Protein AF-A0A800MV91-F1 (afdb_monomer_lite)

pLDDT: mean 86.04, std 10.9, range [46.56, 94.75]

Structure (mmCIF, N/CA/C/O backbone):
data_AF-A0A800MV91-F1
#
_entry.id   AF-A0A800MV91-F1
#
loop_
_atom_site.group_PDB
_atom_site.id
_atom_site.type_symbol
_atom_site.label_atom_id
_atom_site.label_alt_id
_atom_site.label_comp_id
_atom_site.label_asym_id
_atom_site.label_entity_id
_atom_site.label_seq_id
_atom_site.pdbx_PDB_ins_code
_atom_site.Cartn_x
_atom_site.Cartn_y
_atom_site.Cartn_z
_atom_site.occupancy
_atom_site.B_iso_or_equiv
_atom_site.auth_seq_id
_atom_site.auth_comp_id
_atom_site.auth_asym_id
_atom_site.auth_atom_id
_atom_site.pdbx_PDB_model_num
ATOM 1 N N . MET A 1 1 ? 5.582 0.892 13.368 1.00 46.56 1 MET A N 1
ATOM 2 C CA . MET A 1 1 ? 4.915 1.928 12.549 1.00 46.56 1 MET A CA 1
ATOM 3 C C . MET A 1 1 ? 3.590 2.241 13.225 1.00 46.56 1 MET A C 1
ATOM 5 O O . MET A 1 1 ? 2.823 1.312 13.432 1.00 46.56 1 MET A O 1
ATOM 9 N N . LYS A 1 2 ? 3.365 3.481 13.675 1.00 47.56 2 LYS A N 1
ATOM 10 C CA . LYS A 1 2 ? 2.127 3.893 14.357 1.00 47.56 2 LYS A CA 1
ATOM 11 C C . LYS A 1 2 ? 1.299 4.731 13.379 1.00 47.56 2 LYS A C 1
ATOM 13 O O . LYS A 1 2 ? 1.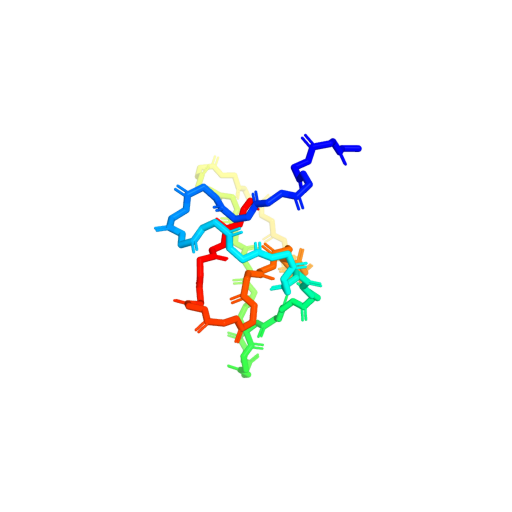359 5.952 13.391 1.00 47.56 2 LYS A O 1
ATOM 18 N N . ALA A 1 3 ? 0.573 4.061 12.495 1.00 56.97 3 ALA A N 1
ATOM 19 C CA . ALA A 1 3 ? -0.615 4.640 11.886 1.00 56.97 3 ALA A CA 1
ATOM 20 C C . ALA A 1 3 ? -1.784 3.871 12.494 1.00 56.97 3 ALA A C 1
ATOM 22 O O . ALA A 1 3 ? -2.179 2.830 11.985 1.00 56.97 3 ALA A O 1
ATOM 23 N N . GLU A 1 4 ? -2.245 4.308 13.668 1.00 71.94 4 GLU A N 1
ATOM 24 C CA . GLU A 1 4 ? -3.337 3.624 14.380 1.00 71.94 4 GLU A CA 1
ATOM 25 C C . GLU A 1 4 ? -4.666 3.747 13.621 1.00 71.94 4 GLU A C 1
ATOM 27 O O . GLU A 1 4 ? -5.582 2.973 13.875 1.00 71.94 4 GLU A O 1
ATOM 32 N N . LYS A 1 5 ? -4.756 4.697 12.677 1.00 86.94 5 LYS A N 1
ATOM 33 C CA . LYS A 1 5 ? -5.952 4.996 11.890 1.00 86.94 5 LYS A CA 1
ATOM 34 C C . LYS A 1 5 ? -5.611 5.305 10.439 1.00 86.94 5 LYS A C 1
ATOM 36 O O . LYS A 1 5 ? -4.561 5.877 10.144 1.00 86.94 5 LYS A O 1
ATOM 41 N N . CYS A 1 6 ? -6.534 4.978 9.542 1.00 91.19 6 CYS A N 1
ATOM 42 C CA . CYS A 1 6 ? -6.479 5.382 8.145 1.00 91.19 6 CYS A CA 1
ATOM 43 C C . CYS A 1 6 ? -6.566 6.918 8.031 1.00 91.19 6 CYS A C 1
ATOM 45 O O . CYS A 1 6 ? -7.567 7.488 8.466 1.00 91.19 6 CYS A O 1
ATOM 47 N N . PRO A 1 7 ? -5.607 7.604 7.383 1.00 89.88 7 PRO A N 1
ATOM 48 C CA . PRO A 1 7 ? -5.639 9.065 7.255 1.00 89.88 7 PRO A CA 1
ATOM 49 C C . PRO A 1 7 ? -6.756 9.567 6.326 1.00 89.88 7 PRO A C 1
ATOM 51 O O . PRO A 1 7 ? -7.075 10.750 6.333 1.00 89.88 7 PRO A O 1
ATOM 54 N N . LYS A 1 8 ? -7.354 8.680 5.516 1.00 92.12 8 LYS A N 1
ATOM 55 C CA . LYS A 1 8 ? -8.420 9.030 4.567 1.00 92.12 8 LYS A CA 1
ATOM 56 C C . LYS A 1 8 ? -9.828 8.927 5.159 1.00 92.12 8 LYS A C 1
ATOM 58 O O . LYS A 1 8 ? -10.695 9.699 4.772 1.00 92.12 8 LYS A O 1
ATOM 63 N N . CYS A 1 9 ? -10.085 7.939 6.016 1.00 94.00 9 CYS A N 1
ATOM 64 C CA . CYS A 1 9 ? -11.440 7.650 6.513 1.00 94.00 9 CYS A CA 1
ATOM 65 C C . CYS A 1 9 ? -11.519 7.404 8.023 1.00 94.00 9 CYS A C 1
ATOM 67 O O . CYS A 1 9 ? -12.565 6.992 8.509 1.00 94.00 9 CYS A O 1
ATOM 69 N N . GLU A 1 10 ? -10.410 7.589 8.743 1.00 91.31 10 GLU A N 1
ATOM 70 C CA . GLU A 1 10 ? -10.290 7.437 10.201 1.00 91.31 10 GLU A CA 1
ATOM 71 C C . GLU A 1 10 ? -10.593 6.035 10.757 1.00 91.31 10 GLU A C 1
ATOM 73 O O . GLU A 1 10 ? -10.521 5.824 11.967 1.00 91.31 10 GLU A O 1
ATOM 78 N N . SER A 1 11 ? -10.872 5.060 9.887 1.00 90.69 11 SER A N 1
ATOM 79 C CA . SER A 1 11 ? -11.070 3.660 10.256 1.00 90.69 11 SER A CA 1
ATOM 80 C C . SER A 1 11 ? -9.801 3.039 10.845 1.00 90.69 11 SER A C 1
ATOM 82 O O . SER A 1 11 ? -8.684 3.338 10.410 1.00 90.69 11 SER A O 1
ATOM 84 N N . ASN A 1 12 ? -9.993 2.121 11.792 1.00 91.31 12 ASN A N 1
ATOM 85 C CA . ASN A 1 12 ? -8.934 1.288 12.367 1.00 91.31 12 ASN A CA 1
ATOM 86 C C . ASN A 1 12 ? -8.781 -0.050 11.621 1.00 91.31 12 ASN A C 1
ATOM 88 O O . ASN A 1 12 ? -7.905 -0.846 11.957 1.00 91.31 12 ASN A O 1
ATOM 92 N N . GLU A 1 13 ? -9.626 -0.308 10.620 1.00 92.44 13 GLU A N 1
ATOM 93 C CA . GLU A 1 13 ? -9.610 -1.536 9.828 1.00 92.44 13 GLU A CA 1
ATOM 94 C C . GLU A 1 13 ? -8.463 -1.474 8.814 1.00 92.44 13 GLU A C 1
ATOM 96 O O . GLU A 1 13 ? -8.620 -1.051 7.661 1.00 92.44 13 GLU A O 1
ATOM 101 N N . LEU A 1 14 ? -7.272 -1.835 9.289 1.00 91.44 14 LEU A N 1
ATOM 102 C CA . LEU A 1 14 ? -6.052 -1.941 8.502 1.00 91.44 14 LEU A CA 1
ATOM 103 C C . LEU A 1 14 ? -5.685 -3.416 8.320 1.00 91.44 14 LEU A C 1
ATOM 105 O O . LEU A 1 14 ? -5.701 -4.200 9.266 1.00 91.44 14 LEU A O 1
ATOM 109 N N . GLY A 1 15 ? -5.323 -3.791 7.099 1.00 91.00 15 GLY A N 1
ATOM 110 C CA . GLY A 1 15 ? -4.975 -5.158 6.734 1.00 91.00 15 GLY A CA 1
ATOM 111 C C . GLY A 1 15 ? -3.904 -5.209 5.655 1.00 91.00 15 GLY 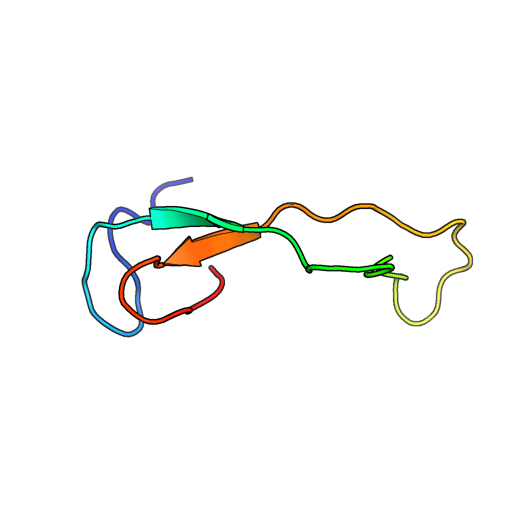A C 1
ATOM 112 O O . GLY A 1 15 ? -3.541 -4.196 5.062 1.00 91.00 15 GLY A O 1
ATOM 113 N N . LYS A 1 16 ? -3.382 -6.407 5.398 1.00 91.31 16 LYS A N 1
ATOM 114 C CA . LYS A 1 16 ? -2.424 -6.636 4.314 1.00 91.31 16 LYS A CA 1
ATOM 115 C C . LYS A 1 16 ? -3.157 -6.742 2.981 1.00 91.31 16 LYS A C 1
ATOM 117 O O . LYS A 1 16 ? -4.119 -7.498 2.858 1.00 91.31 16 LYS A O 1
ATOM 122 N N . GLY A 1 17 ? -2.686 -5.997 1.991 1.00 88.19 17 GLY A N 1
ATOM 123 C CA . GLY A 1 17 ? -3.166 -6.030 0.617 1.00 88.19 17 GLY A CA 1
ATOM 124 C C . GLY A 1 17 ? -2.062 -6.461 -0.338 1.00 88.19 17 GLY A C 1
ATOM 125 O O . GLY A 1 17 ? -0.891 -6.152 -0.134 1.00 88.19 17 GLY A O 1
ATOM 126 N N . LYS A 1 18 ? -2.443 -7.144 -1.412 1.00 88.12 18 LYS A N 1
ATOM 127 C CA . LYS A 1 18 ? -1.568 -7.412 -2.555 1.00 88.12 18 LYS A CA 1
ATOM 128 C C . LYS A 1 18 ? -2.355 -7.236 -3.842 1.00 88.12 18 LYS A C 1
ATOM 130 O O . LYS A 1 18 ? -3.575 -7.404 -3.847 1.00 88.12 18 LYS A O 1
ATOM 135 N N . HIS A 1 19 ? -1.666 -6.924 -4.930 1.00 85.56 19 HIS A N 1
ATOM 136 C CA . HIS A 1 19 ? -2.298 -6.909 -6.243 1.00 85.56 19 HIS A CA 1
ATOM 137 C C . HIS A 1 19 ? -2.786 -8.318 -6.612 1.00 85.56 19 HIS A C 1
ATOM 139 O O . HIS A 1 19 ? -2.105 -9.315 -6.371 1.00 85.56 19 HIS A O 1
ATOM 145 N N . SER A 1 20 ? -3.978 -8.409 -7.198 1.00 81.06 20 SER A N 1
ATOM 146 C CA . SER A 1 20 ? -4.437 -9.634 -7.852 1.00 81.06 20 SER A CA 1
ATOM 147 C C . SER A 1 20 ? -3.808 -9.738 -9.247 1.00 81.06 20 SER A C 1
ATOM 149 O O . SER A 1 20 ? -3.880 -8.778 -10.010 1.00 81.06 20 SER A O 1
ATOM 151 N N . GLY A 1 21 ? -3.238 -10.893 -9.602 1.00 76.25 21 GLY A N 1
ATOM 152 C CA . GLY A 1 21 ? -2.573 -11.124 -10.897 1.00 76.25 21 GLY A CA 1
ATOM 153 C C . GLY A 1 21 ? -1.050 -10.920 -10.863 1.00 76.25 21 GLY A C 1
ATOM 154 O O . GLY A 1 21 ? -0.450 -10.894 -9.792 1.00 76.25 21 GLY A O 1
ATOM 155 N N . TYR A 1 22 ? -0.415 -10.796 -12.038 1.00 67.88 22 TYR A N 1
ATOM 156 C CA . TYR A 1 22 ? 1.025 -10.504 -12.177 1.00 67.88 22 TYR A CA 1
ATOM 157 C C . TYR A 1 22 ? 1.291 -9.013 -11.897 1.00 67.88 22 TYR A C 1
ATOM 159 O O . TYR A 1 22 ? 1.359 -8.191 -12.807 1.00 67.88 22 TYR A O 1
ATOM 167 N N . GLY A 1 23 ? 1.380 -8.656 -10.614 1.00 75.94 23 GLY A N 1
ATOM 168 C CA . GLY A 1 23 ? 1.553 -7.283 -10.128 1.00 75.94 23 GLY A CA 1
ATOM 169 C C . GLY A 1 23 ? 2.965 -6.963 -9.635 1.00 75.94 23 GLY A C 1
ATOM 170 O O . GLY A 1 23 ? 3.093 -6.296 -8.610 1.00 75.94 23 GLY A O 1
ATOM 171 N N . VAL A 1 24 ? 4.002 -7.460 -10.321 1.00 85.81 24 VAL A N 1
ATOM 172 C CA . VAL A 1 24 ? 5.413 -7.185 -9.994 1.00 85.81 24 VAL A CA 1
ATOM 173 C C . VAL A 1 24 ? 5.712 -5.695 -10.117 1.00 85.81 24 VAL A C 1
ATOM 175 O O . VAL A 1 24 ? 5.450 -5.080 -11.151 1.00 85.81 24 VAL A O 1
ATOM 178 N N . MET A 1 25 ? 6.288 -5.120 -9.065 1.00 88.12 25 MET A N 1
ATOM 179 C CA . MET A 1 25 ? 6.692 -3.715 -9.045 1.00 88.12 25 MET A CA 1
ATOM 180 C C . MET A 1 25 ? 8.181 -3.582 -9.345 1.00 88.12 25 MET A C 1
ATOM 182 O O . MET A 1 25 ? 9.016 -4.310 -8.800 1.00 88.12 25 MET A O 1
ATOM 186 N N . PHE A 1 26 ? 8.505 -2.613 -10.197 1.00 91.69 26 PHE A N 1
ATOM 187 C CA . PHE A 1 26 ? 9.870 -2.275 -10.573 1.00 91.69 26 PHE A CA 1
ATOM 188 C C . PHE A 1 26 ? 10.205 -0.868 -10.071 1.00 91.69 26 PHE A C 1
ATOM 190 O O . PHE A 1 26 ? 9.365 0.029 -10.171 1.00 91.69 26 PHE A O 1
ATOM 197 N N . PRO A 1 27 ? 11.414 -0.650 -9.530 1.00 90.00 27 PRO A N 1
ATOM 198 C CA . PRO A 1 27 ? 11.878 0.693 -9.223 1.00 90.00 27 PRO A CA 1
ATOM 199 C C . PRO A 1 27 ? 12.003 1.508 -10.515 1.00 90.00 27 PRO A C 1
ATOM 201 O O . PRO A 1 27 ? 12.540 1.025 -11.512 1.00 90.00 27 PRO A O 1
ATOM 204 N N . VAL A 1 28 ? 11.529 2.753 -10.486 1.00 91.56 28 VAL A N 1
ATOM 205 C CA . VAL A 1 28 ? 11.736 3.698 -11.589 1.00 91.56 28 VAL A CA 1
ATOM 206 C C . VAL A 1 28 ? 13.239 4.007 -11.660 1.00 91.56 28 VAL A C 1
ATOM 208 O O . VAL A 1 28 ? 13.872 4.227 -10.629 1.00 91.56 28 VAL A O 1
ATOM 211 N N . ASP A 1 29 ? 13.819 3.930 -12.859 1.00 90.88 29 ASP A N 1
ATOM 212 C CA . ASP A 1 29 ? 15.239 4.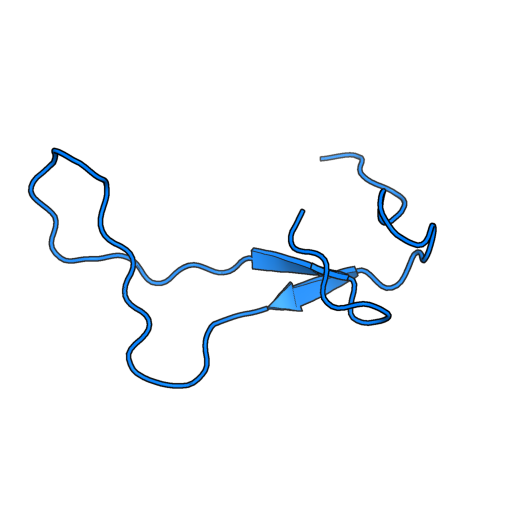193 -13.158 1.00 90.88 29 ASP A CA 1
ATOM 213 C C . ASP A 1 29 ? 16.274 3.215 -12.566 1.00 90.88 29 ASP A C 1
ATOM 215 O O . ASP A 1 29 ? 17.462 3.534 -12.460 1.00 90.88 29 ASP A O 1
ATOM 219 N N . LYS A 1 30 ? 15.869 1.985 -12.219 1.00 92.56 30 LYS A N 1
ATOM 220 C CA . LYS A 1 30 ? 16.809 0.943 -11.775 1.00 92.56 30 LYS A CA 1
ATOM 221 C C . LYS A 1 30 ? 16.465 -0.434 -12.339 1.00 92.56 30 LYS A C 1
ATOM 223 O O . LYS A 1 30 ? 15.320 -0.870 -12.310 1.00 92.56 30 LYS A O 1
ATOM 228 N N . MET A 1 31 ? 17.483 -1.160 -12.803 1.00 89.94 31 MET A N 1
ATOM 229 C CA . MET A 1 31 ? 17.314 -2.545 -13.251 1.00 89.94 31 MET A CA 1
ATOM 230 C C .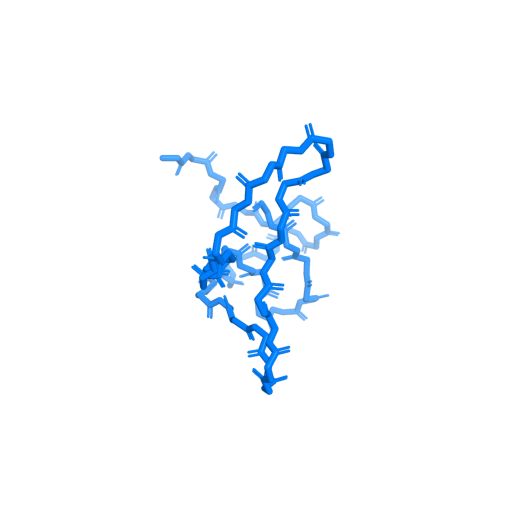 MET A 1 31 ? 16.995 -3.462 -12.057 1.00 89.94 31 MET A C 1
ATOM 232 O O . MET A 1 31 ? 17.671 -3.411 -11.027 1.00 89.94 31 MET A O 1
ATOM 236 N N . SER A 1 32 ? 15.953 -4.286 -12.187 1.00 90.62 32 SER A N 1
ATOM 237 C CA . SER A 1 32 ? 15.477 -5.224 -11.161 1.00 90.62 32 SER A CA 1
ATOM 238 C C . SER A 1 32 ? 14.801 -6.435 -11.811 1.00 90.62 32 SER A C 1
ATOM 240 O O . SER A 1 32 ? 14.342 -6.345 -12.947 1.00 90.62 32 SER A O 1
ATOM 242 N N . LEU A 1 33 ? 14.703 -7.547 -11.076 1.00 90.81 33 LEU A N 1
ATOM 243 C CA . LEU A 1 33 ? 13.894 -8.719 -11.442 1.00 90.81 33 LEU A CA 1
ATOM 244 C C . LEU A 1 33 ? 12.412 -8.576 -11.038 1.00 90.81 33 LEU A C 1
ATOM 246 O O . LEU A 1 33 ? 11.620 -9.484 -11.272 1.00 90.81 33 LEU A O 1
ATOM 250 N N . GLY A 1 34 ? 12.040 -7.431 -10.462 1.00 88.69 34 GLY A N 1
ATOM 251 C CA . GLY A 1 34 ? 10.707 -7.175 -9.922 1.00 88.69 34 GLY A CA 1
ATOM 252 C C . GLY A 1 34 ? 10.582 -7.652 -8.475 1.00 88.69 34 GLY A C 1
ATOM 253 O O . GLY A 1 34 ? 11.350 -8.492 -8.008 1.00 88.69 34 GLY A O 1
ATOM 254 N N . PHE A 1 35 ? 9.629 -7.076 -7.748 1.00 87.38 35 PHE A N 1
ATOM 255 C CA . PHE A 1 35 ? 9.347 -7.437 -6.360 1.00 87.38 35 PHE A CA 1
ATOM 256 C C . PHE A 1 35 ? 7.858 -7.711 -6.169 1.00 87.38 35 PHE A C 1
ATOM 258 O O . PHE A 1 35 ? 7.019 -6.971 -6.694 1.00 87.38 35 PHE A O 1
ATOM 265 N N . ASP A 1 36 ? 7.547 -8.731 -5.370 1.00 88.12 36 ASP A N 1
ATOM 266 C CA . ASP A 1 36 ? 6.218 -8.901 -4.790 1.00 88.12 36 ASP A CA 1
ATOM 267 C C . ASP A 1 36 ? 6.052 -7.899 -3.648 1.00 88.12 36 ASP A C 1
ATOM 269 O O . ASP A 1 36 ? 6.795 -7.929 -2.664 1.00 88.12 36 ASP A O 1
ATOM 273 N N . ILE A 1 37 ? 5.089 -6.988 -3.791 1.00 86.69 37 ILE A N 1
ATOM 274 C CA . ILE A 1 37 ? 4.811 -5.964 -2.783 1.00 86.69 37 ILE A CA 1
ATOM 275 C C . ILE A 1 37 ? 3.565 -6.338 -1.988 1.00 86.69 37 ILE A C 1
ATOM 277 O O . ILE A 1 37 ? 2.486 -6.559 -2.543 1.00 86.69 37 ILE A O 1
ATOM 281 N N 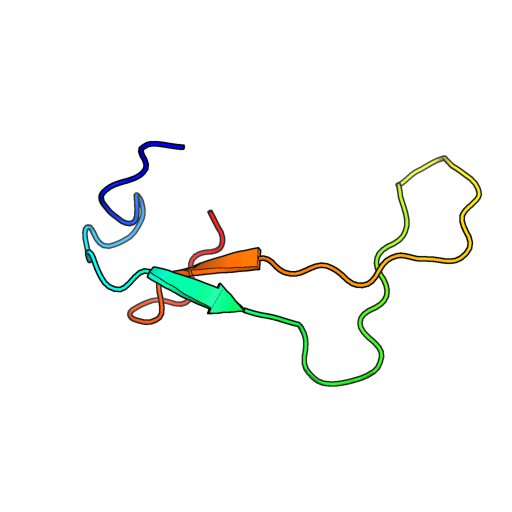. GLU A 1 38 ? 3.728 -6.361 -0.669 1.00 89.25 38 GLU A N 1
ATOM 282 C CA . GLU A 1 38 ? 2.642 -6.417 0.300 1.00 89.25 38 GLU A CA 1
ATOM 283 C C . GLU A 1 38 ? 2.441 -5.017 0.891 1.00 89.25 38 GLU A C 1
ATOM 285 O O . GLU A 1 38 ? 3.370 -4.415 1.430 1.00 89.25 38 GLU A O 1
ATOM 290 N N . TYR A 1 39 ? 1.223 -4.498 0.774 1.00 88.44 39 TYR A N 1
ATOM 291 C CA . TYR A 1 39 ? 0.838 -3.175 1.251 1.00 88.44 39 TYR A CA 1
ATOM 292 C C . TYR A 1 39 ? 0.098 -3.272 2.580 1.00 88.44 39 TYR A C 1
ATOM 294 O O . TYR A 1 39 ? -0.658 -4.218 2.807 1.00 88.44 39 TYR A O 1
ATOM 302 N N . LEU A 1 40 ? 0.219 -2.244 3.418 1.00 90.94 40 LEU A N 1
ATOM 303 C CA . LEU A 1 40 ? -0.763 -1.998 4.466 1.00 90.94 40 LEU A CA 1
ATOM 304 C C . LEU A 1 40 ? -1.899 -1.167 3.862 1.00 90.94 40 LEU A C 1
ATOM 306 O O . LEU A 1 40 ? -1.685 -0.043 3.413 1.00 90.94 40 LEU A O 1
ATOM 310 N N . ILE A 1 41 ? -3.106 -1.719 3.834 1.00 92.75 41 ILE A N 1
ATOM 311 C CA . ILE A 1 41 ? -4.282 -1.068 3.257 1.00 92.75 41 ILE A CA 1
ATOM 312 C C . ILE A 1 41 ? -5.369 -0.881 4.306 1.00 92.75 41 ILE A C 1
ATOM 314 O O . ILE A 1 41 ? -5.517 -1.692 5.217 1.00 92.75 41 ILE A O 1
ATOM 318 N N .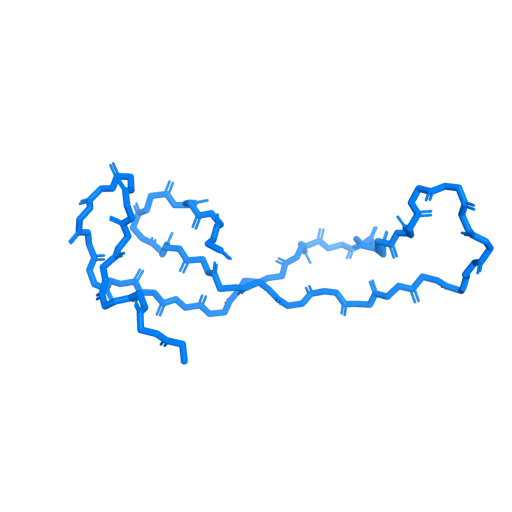 CYS A 1 42 ? -6.179 0.159 4.153 1.00 94.19 42 CYS A N 1
ATOM 319 C CA . CYS A 1 42 ? -7.439 0.273 4.864 1.00 94.19 42 CYS A CA 1
ATOM 320 C C . CYS A 1 42 ? -8.493 -0.581 4.162 1.00 94.19 42 CYS A C 1
ATOM 322 O O . CYS A 1 42 ? -8.889 -0.283 3.033 1.00 94.19 42 CYS A O 1
ATOM 324 N N . THR A 1 43 ? -8.981 -1.618 4.833 1.00 93.31 43 THR A N 1
ATOM 325 C CA . THR A 1 43 ? -9.990 -2.530 4.276 1.00 93.31 43 THR A CA 1
ATOM 326 C C . THR A 1 43 ? -11.391 -1.914 4.259 1.00 93.31 43 THR A C 1
ATOM 328 O O . THR A 1 43 ? -12.272 -2.444 3.591 1.00 93.31 43 THR A O 1
ATOM 331 N N . SER A 1 44 ? -11.596 -0.761 4.912 1.00 94.75 44 SER A N 1
ATOM 332 C CA . SER A 1 44 ? -12.850 0.001 4.820 1.00 94.75 44 SER A CA 1
ATOM 333 C C . SER A 1 44 ? -12.956 0.872 3.564 1.00 94.75 44 SER A C 1
ATOM 335 O O . SER A 1 44 ? -14.049 1.015 3.027 1.00 94.75 44 SER A O 1
ATOM 337 N N . CYS A 1 45 ? -11.862 1.496 3.104 1.00 93.81 45 CYS A N 1
ATOM 338 C CA . CYS A 1 45 ? -11.920 2.495 2.019 1.00 93.81 45 CYS A CA 1
ATOM 339 C C . CYS A 1 45 ? -10.884 2.311 0.896 1.00 93.81 45 CYS A C 1
ATOM 341 O O . CYS A 1 45 ? -10.842 3.119 -0.036 1.00 93.81 45 CYS A O 1
ATOM 343 N N . GLY A 1 46 ? -10.028 1.291 0.992 1.00 90.88 46 GLY A N 1
ATOM 344 C CA . GLY A 1 46 ? -9.013 0.956 -0.009 1.00 90.88 46 GLY A CA 1
ATOM 345 C C . GLY A 1 46 ? -7.785 1.871 -0.025 1.00 90.88 46 GLY A C 1
ATOM 346 O O . GLY A 1 46 ? -7.001 1.807 -0.966 1.00 90.88 46 GLY A O 1
ATOM 347 N N . PHE A 1 47 ? -7.605 2.743 0.973 1.00 92.56 47 PHE A N 1
ATOM 348 C CA . PHE A 1 47 ? -6.411 3.589 1.067 1.00 92.56 47 PHE A CA 1
ATOM 349 C C . PHE A 1 47 ? -5.163 2.745 1.348 1.00 92.56 47 PHE A C 1
ATOM 351 O O . PHE A 1 47 ? -5.175 1.946 2.281 1.00 92.56 47 PHE A O 1
ATOM 358 N N . ILE A 1 48 ? -4.098 2.948 0.577 1.00 90.00 48 ILE A N 1
ATOM 359 C CA . ILE A 1 48 ? -2.788 2.320 0.782 1.00 90.00 48 ILE A CA 1
ATOM 360 C C . ILE A 1 48 ? -1.941 3.276 1.626 1.00 90.00 48 ILE A C 1
ATOM 362 O O . ILE A 1 48 ? -1.814 4.442 1.254 1.00 90.00 48 ILE A O 1
ATOM 366 N N . ASN A 1 49 ? -1.430 2.796 2.761 1.00 72.31 49 ASN A N 1
ATOM 367 C CA . ASN A 1 49 ? -0.692 3.581 3.756 1.00 72.31 49 ASN A CA 1
ATOM 368 C C . ASN A 1 49 ? 0.824 3.437 3.597 1.00 72.31 49 ASN A C 1
ATOM 370 O O . ASN A 1 49 ? 1.268 2.304 3.301 1.00 72.31 49 ASN A O 1
#

Sequence (49 aa):
MKAEKCPKCESNELGKGKHSGYGVMFPVDKMSLGFDIEYLICTSCGFIN

Organism: Cytobacillus firmus (NCBI:txid1399)

Foldseek 3Di:
DDPCADPPPRDNQKDKDFDDDPPFDDDPPDDDPGDGDIFTARPVPGDTD

Radius of gyration: 13.21 Å; chains: 1; bounding box: 30×20×28 Å

Secondary structure (DSSP, 8-state):
----S-TTT----EEEE--SSS--B--TTS--S-BPPPEEEETTT--B-